Protein AF-A0A954W3K9-F1 (afdb_monomer_lite)

Secondary structure (DSSP, 8-state):
---SS--HHHHHHHHHHSPPPPPPPSSSS-----HHHHHHHHHHHHHH---GGGS-HHHHHHHHHHHHHHHHHHHTT-HHHHHHHHHHT-

Foldseek 3Di:
DPQLFDDPVLLVVLLVLDDDQPPQDPPPPPGRCRVRLLLSLVLNCVVVVDDLCRDDPVCNVVSVVSVVVLVVCVVVVSNVVSVVSSVVSD

Structure (mmCIF, N/CA/C/O backbone):
data_AF-A0A954W3K9-F1
#
_entry.id   AF-A0A954W3K9-F1
#
loop_
_atom_site.group_PDB
_atom_site.id
_atom_site.type_symbol
_atom_site.label_atom_id
_atom_site.label_alt_id
_atom_site.label_comp_id
_atom_site.label_asym_id
_atom_site.label_entity_id
_atom_site.label_seq_id
_atom_site.pdbx_PDB_ins_code
_atom_site.Cartn_x
_atom_site.Cartn_y
_atom_site.Cartn_z
_atom_site.occupancy
_atom_site.B_iso_or_equiv
_atom_site.auth_seq_id
_atom_site.auth_comp_id
_atom_site.auth_asym_id
_atom_site.auth_atom_id
_atom_site.pdbx_PDB_model_num
ATOM 1 N N . MET A 1 1 ? -17.815 -12.237 -10.299 1.00 39.97 1 MET A N 1
ATOM 2 C CA . MET A 1 1 ? -16.410 -12.534 -10.665 1.00 39.97 1 MET A CA 1
ATOM 3 C C . MET A 1 1 ? -15.560 -11.258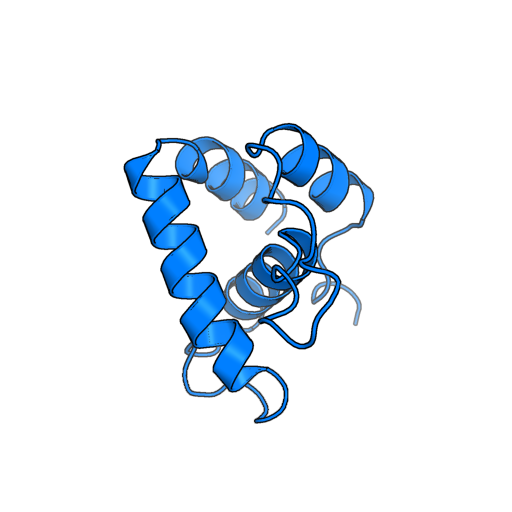 -10.825 1.00 39.97 1 MET A C 1
ATOM 5 O O . MET A 1 1 ? -14.711 -11.208 -11.696 1.00 39.97 1 MET A O 1
ATOM 9 N N . ALA A 1 2 ? -15.730 -10.231 -9.979 1.00 43.06 2 ALA A N 1
ATOM 10 C CA . ALA A 1 2 ? -15.062 -8.931 -10.176 1.00 43.06 2 ALA A CA 1
ATOM 11 C C . ALA A 1 2 ? -14.594 -8.258 -8.871 1.00 43.06 2 ALA A C 1
ATOM 13 O O . ALA A 1 2 ? -14.408 -7.051 -8.845 1.00 43.06 2 ALA A O 1
ATOM 14 N N . ARG A 1 3 ? -14.417 -9.011 -7.775 1.00 52.19 3 ARG A N 1
ATOM 15 C CA . ARG A 1 3 ? -13.978 -8.435 -6.487 1.00 52.19 3 ARG A CA 1
ATOM 16 C C . ARG A 1 3 ? -12.464 -8.542 -6.254 1.00 52.19 3 ARG A C 1
ATOM 18 O O . ARG A 1 3 ? -11.970 -8.162 -5.206 1.00 52.19 3 ARG A O 1
ATOM 25 N N . ASN A 1 4 ? -11.712 -9.052 -7.234 1.00 57.81 4 ASN A N 1
ATOM 26 C CA . ASN A 1 4 ? -10.287 -9.354 -7.062 1.00 57.81 4 ASN A CA 1
ATOM 27 C C . ASN A 1 4 ? -9.336 -8.249 -7.546 1.00 57.81 4 ASN A C 1
ATOM 29 O O . ASN A 1 4 ? -8.123 -8.449 -7.570 1.00 57.81 4 ASN A O 1
ATOM 33 N N . MET A 1 5 ? -9.879 -7.100 -7.955 1.00 64.12 5 MET A N 1
ATOM 34 C CA . MET A 1 5 ? -9.103 -5.930 -8.356 1.00 64.12 5 MET A CA 1
ATOM 35 C C . MET A 1 5 ? -9.559 -4.715 -7.559 1.00 64.12 5 MET A C 1
ATOM 37 O O . MET A 1 5 ? -10.756 -4.454 -7.463 1.00 64.12 5 MET A O 1
ATOM 41 N N . LEU A 1 6 ? -8.585 -3.995 -7.003 1.00 71.69 6 LEU A N 1
ATOM 42 C CA . LEU A 1 6 ? -8.809 -2.725 -6.328 1.00 71.69 6 LEU A CA 1
ATOM 43 C C . LEU A 1 6 ? -9.372 -1.721 -7.350 1.00 71.69 6 LEU A C 1
ATOM 45 O O . LEU A 1 6 ? -8.763 -1.565 -8.416 1.00 71.69 6 LEU A O 1
ATOM 49 N N . PRO A 1 7 ? -10.496 -1.046 -7.064 1.00 79.62 7 PRO A N 1
ATOM 50 C CA . PRO A 1 7 ? -11.044 -0.063 -7.982 1.00 79.62 7 PRO A CA 1
ATOM 51 C C . PRO A 1 7 ? -10.069 1.105 -8.198 1.00 79.62 7 PRO A C 1
ATOM 53 O O . PRO A 1 7 ? -9.436 1.605 -7.267 1.00 79.62 7 PRO A O 1
ATOM 56 N N . GLU A 1 8 ? -9.955 1.542 -9.454 1.00 72.50 8 GLU A N 1
ATOM 57 C CA . GLU A 1 8 ? -8.920 2.482 -9.911 1.00 72.50 8 GLU A CA 1
ATOM 58 C C . GLU A 1 8 ? -8.994 3.835 -9.187 1.00 72.50 8 GLU A C 1
ATOM 60 O O . GLU A 1 8 ? -7.967 4.399 -8.827 1.00 72.50 8 GLU A O 1
ATOM 65 N N . HIS A 1 9 ? -10.201 4.319 -8.882 1.00 78.50 9 HIS A N 1
ATOM 66 C CA . HIS A 1 9 ? -10.399 5.579 -8.158 1.00 78.50 9 HIS A CA 1
ATOM 67 C C . HIS A 1 9 ? -9.822 5.543 -6.729 1.00 78.50 9 HIS A C 1
ATOM 69 O O . HIS A 1 9 ? -9.218 6.511 -6.272 1.00 78.50 9 HIS A O 1
ATOM 75 N N . LEU A 1 10 ? -9.970 4.414 -6.032 1.00 79.81 10 LEU A N 1
ATOM 76 C CA . LEU A 1 10 ? -9.443 4.200 -4.683 1.00 79.81 10 LEU A CA 1
ATOM 77 C C . LEU A 1 10 ? -7.925 4.071 -4.708 1.00 79.81 10 LEU A C 1
ATOM 79 O O . LEU A 1 10 ? -7.234 4.618 -3.850 1.00 79.81 10 LEU A O 1
ATOM 83 N N . LEU A 1 11 ? -7.405 3.390 -5.730 1.00 78.31 11 LEU A N 1
ATOM 84 C CA . LEU A 1 11 ? -5.977 3.312 -5.991 1.00 78.31 11 LEU A CA 1
ATOM 85 C C . LEU A 1 11 ? -5.375 4.712 -6.170 1.00 78.31 11 LEU A C 1
ATOM 87 O O . LEU A 1 11 ? -4.387 5.025 -5.513 1.00 78.31 11 LEU A O 1
ATOM 91 N N . GLU A 1 12 ? -5.980 5.561 -7.000 1.00 78.38 12 GLU A N 1
ATOM 92 C CA . GLU A 1 12 ? -5.525 6.937 -7.252 1.00 78.38 12 GLU A CA 1
ATOM 93 C C . GLU A 1 12 ? -5.578 7.790 -5.973 1.00 78.38 12 GLU A C 1
ATOM 95 O O . GLU A 1 12 ? -4.618 8.491 -5.651 1.00 78.38 12 GLU A O 1
ATOM 100 N N . MET A 1 13 ? -6.654 7.670 -5.185 1.00 80.94 13 MET A N 1
ATOM 101 C CA . MET A 1 13 ? -6.789 8.344 -3.886 1.00 80.94 13 MET A CA 1
ATOM 102 C C . MET A 1 13 ? -5.702 7.938 -2.885 1.00 80.94 13 MET A C 1
ATOM 104 O O . MET A 1 13 ? -5.186 8.778 -2.148 1.00 80.94 13 MET A O 1
ATOM 108 N N . ILE A 1 14 ? -5.361 6.650 -2.824 1.00 79.81 14 ILE A N 1
ATOM 109 C CA . ILE A 1 14 ? -4.318 6.141 -1.930 1.00 79.81 14 ILE A CA 1
ATOM 110 C C . ILE A 1 14 ? -2.940 6.591 -2.421 1.00 79.81 14 ILE A C 1
ATOM 112 O O . ILE A 1 14 ? -2.141 7.087 -1.630 1.00 79.81 14 ILE A O 1
ATOM 116 N N . VAL A 1 15 ? -2.663 6.455 -3.721 1.00 77.31 15 VAL A N 1
ATOM 117 C CA . VAL A 1 15 ? -1.392 6.873 -4.330 1.00 77.31 15 VAL A CA 1
ATOM 118 C C . VAL A 1 15 ? -1.156 8.370 -4.139 1.00 77.31 15 VAL A C 1
ATOM 120 O O . VAL A 1 15 ? -0.027 8.755 -3.852 1.00 77.31 15 VAL A O 1
ATOM 123 N N . GLY A 1 16 ? -2.200 9.199 -4.209 1.00 75.75 16 GLY A N 1
ATOM 124 C CA . GLY A 1 16 ? -2.104 10.637 -3.952 1.00 75.75 16 GLY A CA 1
ATOM 125 C C . GLY A 1 16 ? -1.750 11.012 -2.506 1.00 75.75 16 GLY A C 1
ATOM 126 O O . GLY A 1 16 ? -1.243 12.105 -2.274 1.00 75.75 16 GLY A O 1
ATOM 127 N N . GLN A 1 17 ? -1.985 10.122 -1.536 1.00 74.50 17 GLN A N 1
ATOM 128 C CA . GLN A 1 17 ? -1.608 10.325 -0.129 1.00 74.50 17 GLN A CA 1
ATOM 129 C C . GLN A 1 17 ? -0.213 9.785 0.206 1.00 74.50 17 GLN A C 1
ATOM 131 O O . GLN A 1 17 ? 0.335 10.089 1.267 1.00 74.50 17 GLN A O 1
ATOM 136 N N . LEU A 1 18 ? 0.356 8.960 -0.672 1.00 74.31 18 LEU A N 1
ATOM 137 C CA . LEU A 1 18 ? 1.679 8.389 -0.486 1.00 74.31 18 LEU A CA 1
ATOM 138 C C . LEU A 1 18 ? 2.754 9.371 -0.979 1.00 74.31 18 LEU A C 1
ATOM 140 O O . LEU A 1 18 ? 2.533 10.098 -1.950 1.00 74.31 18 LEU A O 1
ATOM 144 N N . PRO A 1 19 ? 3.932 9.407 -0.332 1.00 69.19 19 PRO A N 1
ATOM 145 C CA . PRO A 1 19 ? 5.033 10.239 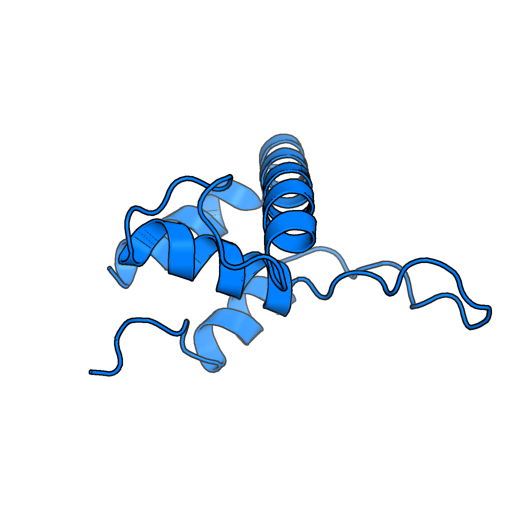-0.785 1.00 69.19 19 PRO A CA 1
ATOM 146 C C . PRO A 1 19 ? 5.423 9.846 -2.216 1.00 69.19 19 PRO A C 1
ATOM 148 O O . PRO A 1 19 ? 5.383 8.662 -2.560 1.00 69.19 19 PRO A O 1
ATOM 151 N N . PRO A 1 20 ? 5.806 10.818 -3.062 1.00 63.31 20 PRO A N 1
ATOM 152 C CA . PRO A 1 20 ? 6.157 10.540 -4.444 1.00 63.31 20 PRO A CA 1
ATOM 153 C C . PRO A 1 20 ? 7.310 9.537 -4.498 1.00 63.31 20 PRO A C 1
ATOM 155 O O . PRO A 1 20 ? 8.354 9.723 -3.868 1.00 63.31 20 PRO A O 1
ATOM 158 N N . LEU A 1 21 ? 7.110 8.467 -5.267 1.00 63.84 21 LEU A N 1
ATOM 159 C CA . LEU A 1 21 ? 8.149 7.482 -5.531 1.00 63.84 21 LEU A CA 1
ATOM 160 C C . LEU A 1 21 ? 9.315 8.185 -6.251 1.00 63.84 21 LEU A C 1
ATOM 162 O O . LEU A 1 21 ? 9.055 9.013 -7.133 1.00 63.84 21 LEU A O 1
ATOM 166 N N . PRO A 1 22 ? 10.585 7.885 -5.919 1.00 57.72 22 PRO A N 1
ATOM 167 C CA . PRO A 1 22 ? 11.713 8.439 -6.656 1.00 57.72 22 PRO A CA 1
ATOM 168 C C . PRO A 1 22 ? 11.544 8.181 -8.162 1.00 57.72 22 PRO A C 1
ATOM 170 O O . PRO A 1 22 ? 11.074 7.102 -8.547 1.00 57.72 22 PRO A O 1
ATOM 173 N N . PRO A 1 23 ? 11.894 9.158 -9.019 1.00 53.19 23 PRO A N 1
ATOM 174 C CA . PRO A 1 23 ? 11.700 9.032 -10.455 1.00 53.19 23 PRO A CA 1
ATOM 175 C C . PRO A 1 23 ? 12.429 7.787 -10.983 1.00 53.19 23 PRO A C 1
ATOM 177 O O . PRO A 1 23 ? 13.519 7.463 -10.498 1.00 53.19 23 PRO A O 1
ATOM 180 N N . PRO A 1 24 ? 11.846 7.072 -11.964 1.00 54.06 24 PRO A N 1
ATOM 181 C CA . PRO A 1 24 ? 12.477 5.891 -12.532 1.00 54.06 24 PRO A CA 1
ATOM 182 C C . PRO A 1 24 ? 13.835 6.281 -13.121 1.00 54.06 24 PRO A C 1
ATOM 184 O O . PRO A 1 24 ? 13.927 7.185 -13.952 1.00 54.06 24 PRO A O 1
ATOM 187 N N . VAL A 1 25 ? 14.901 5.616 -12.670 1.00 50.78 25 VAL A N 1
ATOM 188 C CA . VAL A 1 25 ? 16.245 5.875 -13.189 1.00 50.78 25 VAL A CA 1
ATOM 189 C C . VAL A 1 25 ? 16.315 5.427 -14.659 1.00 50.78 25 VAL A C 1
ATOM 191 O O . VAL A 1 25 ? 15.960 4.288 -14.963 1.00 50.78 25 VAL A O 1
ATOM 194 N N . PRO A 1 26 ? 16.768 6.283 -15.594 1.00 48.84 26 PRO A N 1
ATOM 195 C CA . PRO A 1 26 ? 16.693 6.019 -17.036 1.00 48.84 26 PRO A CA 1
ATOM 196 C C . PRO A 1 26 ? 17.639 4.914 -17.548 1.00 48.84 26 PRO A C 1
ATOM 198 O O . PRO A 1 26 ? 17.621 4.602 -18.734 1.00 48.84 26 PRO A O 1
ATOM 201 N N . LEU A 1 27 ? 18.462 4.307 -16.685 1.00 41.28 27 LEU A N 1
ATOM 202 C CA . LEU A 1 27 ? 19.524 3.379 -17.080 1.00 41.28 27 LEU A CA 1
ATOM 203 C C . LEU A 1 27 ? 19.411 2.037 -16.338 1.00 41.28 27 LEU A C 1
ATOM 205 O O . LEU A 1 27 ? 20.121 1.800 -15.368 1.00 41.28 27 LEU A O 1
ATOM 209 N N . GLY A 1 28 ? 18.487 1.165 -16.755 1.00 39.56 28 GLY A N 1
ATOM 210 C CA . GLY A 1 28 ? 18.465 -0.260 -16.369 1.00 39.56 28 GLY A CA 1
ATOM 211 C C . GLY A 1 28 ? 18.384 -0.591 -14.866 1.00 39.56 28 GLY A C 1
ATOM 212 O O . GLY A 1 28 ? 18.523 -1.753 -14.491 1.00 39.56 28 GLY A O 1
ATOM 213 N N . GLY A 1 29 ? 18.173 0.397 -13.997 1.00 41.66 29 GLY A N 1
ATOM 214 C CA . GLY A 1 29 ? 17.991 0.221 -12.561 1.00 41.66 29 GLY A CA 1
ATOM 215 C C . GLY A 1 29 ? 16.523 -0.020 -12.243 1.00 41.66 29 GLY A C 1
ATOM 216 O O . GLY A 1 29 ? 15.660 0.566 -12.893 1.00 41.66 29 GLY A O 1
ATOM 217 N N . ARG A 1 30 ? 16.262 -0.914 -11.273 1.00 43.03 30 ARG A N 1
ATOM 218 C CA . ARG A 1 30 ? 14.932 -1.350 -10.801 1.00 43.03 30 ARG A CA 1
ATOM 219 C C . ARG A 1 30 ? 13.872 -0.275 -11.051 1.00 43.03 30 ARG A C 1
ATOM 221 O O . ARG A 1 30 ? 13.889 0.758 -10.386 1.00 43.03 30 ARG A O 1
ATOM 228 N N . LEU A 1 31 ? 12.966 -0.543 -11.999 1.00 48.16 31 LEU A N 1
ATOM 229 C CA . LEU A 1 31 ? 11.745 0.239 -12.180 1.00 48.16 31 LEU A CA 1
ATOM 230 C C . LEU A 1 31 ? 11.145 0.434 -10.795 1.00 48.16 31 LEU A C 1
ATOM 232 O O . LEU A 1 31 ? 10.865 -0.556 -10.116 1.00 48.16 31 LEU A O 1
ATOM 236 N N . ALA A 1 32 ? 11.032 1.687 -10.360 1.00 54.47 32 ALA A N 1
ATOM 237 C CA . ALA A 1 32 ? 10.408 2.010 -9.095 1.00 54.47 32 ALA A CA 1
ATOM 238 C C . ALA A 1 32 ? 9.017 1.370 -9.144 1.00 54.47 32 ALA A C 1
ATOM 240 O O . ALA A 1 32 ? 8.194 1.739 -9.988 1.00 54.47 32 ALA A O 1
ATOM 241 N N . ILE A 1 33 ? 8.818 0.298 -8.368 1.00 60.75 33 ILE A N 1
ATOM 242 C CA . ILE A 1 33 ? 7.594 -0.493 -8.442 1.00 60.75 33 ILE A CA 1
ATOM 243 C C . ILE A 1 33 ? 6.491 0.462 -8.036 1.00 60.75 33 ILE A C 1
ATOM 245 O O . ILE A 1 33 ? 6.409 0.876 -6.882 1.00 60.75 33 ILE A O 1
ATOM 249 N N . ALA A 1 34 ? 5.699 0.872 -9.025 1.00 68.44 34 ALA A N 1
ATOM 250 C CA . ALA A 1 34 ? 4.691 1.888 -8.828 1.00 68.44 34 ALA A CA 1
ATOM 251 C C . ALA A 1 34 ? 3.793 1.451 -7.668 1.00 68.44 34 ALA A C 1
ATOM 253 O O . ALA A 1 34 ? 3.374 0.292 -7.625 1.00 68.44 34 ALA A O 1
ATOM 254 N N . HIS A 1 35 ? 3.496 2.363 -6.739 1.00 73.50 35 HIS A N 1
ATOM 255 C CA . HIS A 1 35 ? 2.659 2.084 -5.568 1.00 73.50 35 HIS A CA 1
ATOM 256 C C . HIS A 1 35 ? 1.350 1.365 -5.939 1.00 73.50 35 HIS A C 1
ATOM 258 O O . HIS A 1 35 ? 0.896 0.496 -5.204 1.00 73.50 35 HIS A O 1
ATOM 264 N N . ARG A 1 36 ? 0.831 1.616 -7.150 1.00 74.25 36 ARG A N 1
ATOM 265 C CA . ARG A 1 36 ? -0.277 0.881 -7.778 1.00 74.25 36 ARG A CA 1
ATOM 266 C C . ARG A 1 36 ? -0.105 -0.646 -7.788 1.00 74.25 36 ARG A C 1
ATOM 268 O O . ARG A 1 36 ? -1.033 -1.363 -7.443 1.00 74.25 36 ARG A O 1
ATOM 275 N N . ILE A 1 37 ? 1.078 -1.144 -8.152 1.00 75.44 37 ILE A N 1
ATOM 276 C CA . ILE A 1 37 ? 1.380 -2.578 -8.243 1.00 75.44 37 ILE A CA 1
ATOM 277 C C . ILE A 1 37 ? 1.405 -3.173 -6.835 1.00 75.44 37 ILE A C 1
ATOM 279 O O . ILE A 1 37 ? 0.810 -4.217 -6.600 1.00 75.44 37 ILE A O 1
ATOM 283 N N . VAL A 1 38 ? 2.045 -2.481 -5.886 1.00 79.69 38 VAL A N 1
ATOM 284 C CA . VAL A 1 38 ? 2.068 -2.889 -4.473 1.00 79.69 38 VAL A CA 1
ATOM 285 C C . VAL A 1 38 ? 0.648 -2.985 -3.921 1.00 79.69 38 VAL A C 1
ATOM 287 O O . VAL A 1 38 ? 0.300 -4.000 -3.329 1.00 79.69 38 VAL A O 1
ATOM 290 N N . LEU A 1 39 ? -0.193 -1.977 -4.162 1.00 79.56 39 LEU A N 1
ATOM 291 C CA . LEU A 1 39 ? -1.581 -1.953 -3.696 1.00 79.56 39 LEU A CA 1
ATOM 292 C C . LEU A 1 39 ? -2.430 -3.060 -4.323 1.00 79.56 39 LEU A C 1
ATOM 294 O O . LEU A 1 39 ? -3.197 -3.703 -3.615 1.00 79.56 39 LEU A O 1
ATOM 298 N N . GLN A 1 40 ? -2.263 -3.332 -5.619 1.00 78.44 40 GLN A N 1
ATOM 299 C CA . GLN A 1 40 ? -2.950 -4.444 -6.281 1.00 78.44 40 GLN A CA 1
ATOM 300 C C . GLN A 1 40 ? -2.547 -5.800 -5.695 1.00 78.44 40 GLN A C 1
ATOM 302 O O . GLN A 1 40 ? -3.404 -6.647 -5.457 1.00 78.44 40 GLN A O 1
ATOM 307 N N . VAL A 1 41 ? -1.256 -5.997 -5.419 1.00 78.81 41 VAL A N 1
ATOM 308 C CA . VAL A 1 41 ? -0.736 -7.218 -4.788 1.00 78.81 41 VAL A CA 1
ATOM 309 C C . VAL A 1 41 ? -1.288 -7.368 -3.367 1.00 78.81 41 VAL A C 1
ATOM 311 O O . VAL A 1 41 ? -1.758 -8.443 -3.004 1.00 78.81 41 VAL A O 1
ATOM 314 N N . VAL A 1 42 ? -1.283 -6.291 -2.579 1.00 80.69 42 VAL A N 1
ATOM 315 C CA . VAL A 1 42 ? -1.835 -6.259 -1.216 1.00 80.69 42 VAL A CA 1
ATOM 316 C C . VAL A 1 42 ? -3.330 -6.584 -1.216 1.00 80.69 42 VAL A C 1
ATOM 318 O O . VAL A 1 42 ? -3.765 -7.433 -0.445 1.00 80.69 42 VAL A O 1
ATOM 321 N N . TRP A 1 43 ? -4.109 -5.959 -2.102 1.00 81.06 43 TRP A N 1
ATOM 322 C CA . TRP A 1 43 ? -5.537 -6.239 -2.260 1.00 81.06 43 TRP A CA 1
ATOM 323 C C . TRP A 1 43 ? -5.789 -7.707 -2.596 1.00 81.06 43 TRP A C 1
ATOM 325 O O . TRP A 1 43 ? -6.628 -8.355 -1.980 1.00 81.06 43 TRP A O 1
ATOM 335 N N . HIS A 1 44 ? -5.019 -8.258 -3.534 1.00 77.12 44 HIS A N 1
ATOM 336 C CA . HIS A 1 44 ? -5.149 -9.654 -3.929 1.00 77.12 44 HIS A CA 1
ATOM 337 C C . HIS A 1 44 ? -4.869 -10.615 -2.766 1.00 77.12 44 HIS A C 1
ATOM 339 O O . HIS A 1 44 ? -5.577 -11.607 -2.615 1.00 77.12 44 HIS A O 1
ATOM 345 N N . VAL A 1 45 ? -3.877 -10.313 -1.921 1.00 78.12 45 VAL A N 1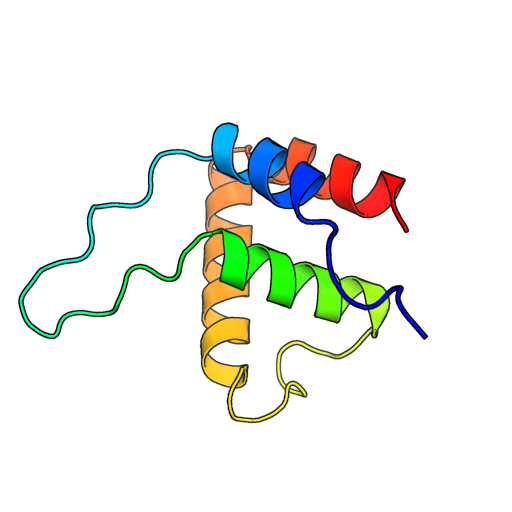
ATOM 346 C CA . VAL A 1 45 ? -3.596 -11.074 -0.691 1.00 78.12 45 VAL A CA 1
ATOM 347 C C . VAL A 1 45 ? -4.761 -10.988 0.298 1.00 78.12 45 VAL A C 1
ATOM 349 O O . VAL A 1 45 ? -5.119 -12.002 0.889 1.00 78.12 45 VAL A O 1
ATOM 352 N N . LEU A 1 46 ? -5.372 -9.810 0.456 1.00 77.56 46 LEU A N 1
ATOM 353 C CA . LEU A 1 46 ? -6.506 -9.613 1.364 1.00 77.56 46 LEU A CA 1
ATOM 354 C C . LEU A 1 46 ? -7.778 -10.330 0.885 1.00 77.56 46 LEU A C 1
ATOM 356 O O . LEU A 1 46 ? -8.451 -10.961 1.689 1.00 77.56 46 LEU A O 1
ATOM 360 N N . VAL A 1 47 ? -8.095 -10.264 -0.411 1.00 76.31 47 VAL A N 1
ATOM 361 C CA . VAL A 1 47 ? -9.317 -10.866 -0.978 1.00 76.31 47 VAL A CA 1
ATOM 362 C C . VAL A 1 47 ? -9.182 -12.370 -1.193 1.00 76.31 47 VAL A C 1
ATOM 364 O O . VAL A 1 47 ? -10.149 -13.106 -1.016 1.00 76.31 47 VAL A O 1
ATOM 367 N N . THR A 1 48 ? -8.001 -12.839 -1.601 1.00 70.94 48 THR A N 1
ATOM 368 C CA . THR A 1 48 ? -7.793 -14.256 -1.940 1.00 70.94 48 THR A CA 1
ATOM 369 C C . THR A 1 48 ? -7.306 -15.069 -0.730 1.00 70.94 48 THR A C 1
ATOM 371 O O . THR A 1 48 ? -7.191 -16.283 -0.832 1.00 70.94 48 THR A O 1
ATOM 374 N N . GLU A 1 49 ? -6.976 -14.427 0.399 1.00 64.62 49 GLU A N 1
ATOM 375 C CA . GLU A 1 49 ? -6.328 -15.036 1.581 1.00 64.62 49 GLU A CA 1
ATOM 376 C C . GLU A 1 49 ? -5.016 -15.795 1.268 1.00 64.62 49 GLU A C 1
ATOM 378 O O . GLU A 1 49 ? -4.483 -16.546 2.091 1.00 64.62 49 GLU A O 1
ATOM 383 N N . TYR A 1 50 ? -4.451 -15.598 0.072 1.00 69.50 50 TYR A N 1
ATOM 384 C CA . TYR A 1 50 ? -3.221 -16.256 -0.351 1.00 69.50 50 TYR A CA 1
ATOM 385 C C . TYR A 1 50 ? -2.037 -15.721 0.448 1.00 69.50 50 TYR A C 1
ATOM 387 O O . TYR A 1 50 ? -1.842 -14.515 0.607 1.00 69.50 50 TYR A O 1
ATOM 395 N N . ARG A 1 51 ? -1.174 -16.628 0.911 1.00 66.25 51 ARG A N 1
ATOM 396 C CA . ARG A 1 51 ? 0.097 -16.233 1.523 1.00 66.25 51 ARG A CA 1
ATOM 397 C C . ARG A 1 51 ? 0.960 -15.553 0.461 1.00 66.25 51 ARG A C 1
ATOM 399 O O . ARG A 1 51 ? 1.040 -16.035 -0.661 1.00 66.25 51 ARG A O 1
ATOM 406 N N . TRP A 1 52 ? 1.689 -14.504 0.841 1.00 67.12 52 TRP A N 1
ATOM 407 C CA . TRP A 1 52 ? 2.629 -13.778 -0.033 1.00 67.12 52 TRP A CA 1
ATOM 408 C C . TRP A 1 52 ? 3.573 -14.683 -0.855 1.00 67.12 52 TRP A C 1
ATOM 410 O O . TRP A 1 52 ? 3.953 -14.325 -1.964 1.00 67.12 52 TRP A O 1
ATOM 420 N N . CYS A 1 53 ? 3.942 -15.852 -0.313 1.00 62.47 53 CYS A N 1
ATOM 421 C CA . CYS A 1 53 ? 4.828 -16.839 -0.947 1.00 62.47 53 CYS A CA 1
ATOM 422 C C . CYS A 1 53 ? 4.134 -17.699 -2.024 1.00 62.47 53 CYS A C 1
ATOM 424 O O . CYS A 1 53 ? 4.792 -18.255 -2.895 1.00 62.47 53 CYS A O 1
ATOM 426 N N . ASP A 1 54 ? 2.808 -17.802 -1.965 1.00 64.56 54 ASP A N 1
ATOM 427 C CA . ASP A 1 54 ? 1.985 -18.679 -2.806 1.00 64.56 54 ASP A CA 1
ATOM 428 C C . ASP A 1 54 ? 1.430 -17.936 -4.041 1.00 64.56 54 ASP A C 1
ATOM 430 O O . ASP A 1 54 ? 0.600 -18.440 -4.793 1.00 64.56 54 ASP A O 1
ATOM 434 N N . MET A 1 55 ? 1.898 -16.705 -4.273 1.00 64.19 55 MET A N 1
ATOM 435 C CA . MET A 1 55 ? 1.546 -15.936 -5.462 1.00 64.19 55 MET A CA 1
ATOM 436 C C . MET A 1 55 ? 2.102 -16.571 -6.746 1.00 64.19 55 MET A C 1
ATOM 438 O O . MET A 1 55 ? 3.161 -17.205 -6.734 1.00 64.19 55 MET A O 1
ATOM 442 N N . PRO A 1 56 ? 1.438 -16.367 -7.900 1.00 63.22 56 PRO A N 1
ATOM 443 C CA . PRO A 1 56 ? 1.961 -16.820 -9.184 1.00 63.22 56 PRO A CA 1
ATOM 444 C C . PRO A 1 56 ? 3.360 -16.234 -9.417 1.00 63.22 56 PRO A C 1
ATOM 446 O O . PRO A 1 56 ? 3.591 -15.061 -9.137 1.00 63.22 56 PRO A O 1
ATOM 449 N N . LYS A 1 57 ? 4.301 -17.029 -9.950 1.00 60.06 57 LYS A N 1
ATOM 450 C CA . LYS A 1 57 ? 5.739 -16.680 -10.080 1.00 60.06 57 LYS A CA 1
ATOM 451 C C . LYS A 1 57 ? 6.029 -15.303 -10.694 1.00 60.06 57 LYS A C 1
ATOM 453 O O . LYS A 1 57 ? 7.034 -14.694 -10.346 1.00 60.06 57 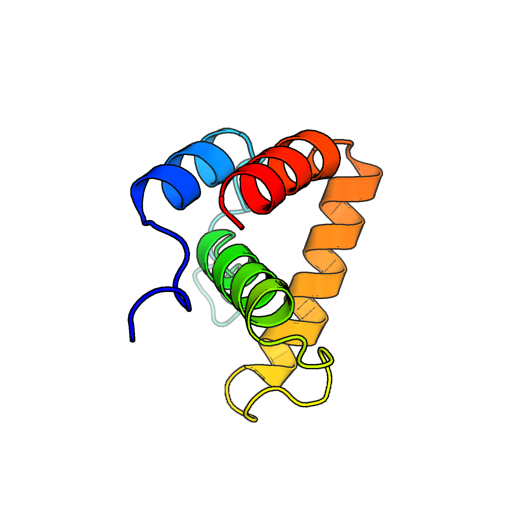LYS A O 1
ATOM 458 N N . VAL A 1 58 ? 5.149 -14.798 -11.560 1.00 61.00 58 VAL A N 1
ATOM 459 C CA . VAL A 1 58 ? 5.243 -13.447 -12.145 1.00 61.00 58 VAL A CA 1
ATOM 460 C C . VAL A 1 58 ? 5.082 -12.320 -11.107 1.00 61.00 58 VAL A C 1
ATOM 462 O O . VAL A 1 58 ? 5.610 -11.229 -11.296 1.00 61.00 58 VAL A O 1
ATOM 465 N N . MET A 1 59 ? 4.405 -12.587 -9.988 1.00 61.78 59 MET A N 1
ATOM 466 C CA . MET A 1 59 ? 4.146 -11.657 -8.884 1.00 61.78 59 MET A CA 1
ATOM 467 C C . MET A 1 59 ? 4.922 -11.971 -7.600 1.00 61.78 59 MET A C 1
ATOM 469 O O . MET A 1 59 ? 4.911 -11.141 -6.702 1.00 61.78 59 MET A O 1
ATOM 473 N N . VAL A 1 60 ? 5.640 -13.093 -7.486 1.00 56.94 60 VAL A N 1
ATOM 474 C CA . VAL A 1 60 ? 6.357 -13.460 -6.239 1.00 56.94 60 VAL A CA 1
ATOM 475 C C . VAL A 1 60 ? 7.390 -12.399 -5.828 1.00 56.94 60 VAL A C 1
ATOM 477 O O . VAL A 1 60 ? 7.399 -11.960 -4.680 1.00 56.94 60 VAL A O 1
ATOM 480 N N . CYS A 1 61 ? 8.193 -11.890 -6.771 1.00 61.78 61 CYS A N 1
ATOM 481 C CA . CYS A 1 61 ? 9.135 -10.795 -6.493 1.00 61.78 61 CYS A CA 1
ATOM 482 C C . CYS A 1 61 ? 8.423 -9.486 -6.103 1.00 61.78 61 CYS A C 1
ATOM 484 O O . CYS A 1 61 ? 8.956 -8.679 -5.337 1.00 61.78 61 CYS A O 1
ATOM 486 N N . LEU A 1 62 ? 7.208 -9.277 -6.616 1.00 66.31 62 LEU A N 1
ATOM 487 C CA . LEU A 1 62 ? 6.363 -8.139 -6.261 1.00 66.31 62 LEU A CA 1
ATOM 488 C C . LEU A 1 62 ? 5.714 -8.336 -4.889 1.00 66.31 62 LEU A C 1
ATOM 490 O O . LEU A 1 62 ? 5.551 -7.352 -4.184 1.00 66.31 62 LEU A O 1
ATOM 494 N N . GLY A 1 63 ? 5.424 -9.570 -4.470 1.00 70.19 63 GLY A N 1
ATOM 495 C CA . GLY A 1 63 ? 4.912 -9.910 -3.143 1.00 70.19 63 GLY A CA 1
ATOM 496 C C . GLY A 1 63 ? 5.904 -9.578 -2.031 1.00 70.19 63 GLY A C 1
ATOM 497 O O . GLY A 1 63 ? 5.557 -8.886 -1.073 1.00 70.19 63 GLY A O 1
ATOM 498 N N . GLU A 1 64 ? 7.165 -9.990 -2.177 1.00 72.94 64 GLU A N 1
ATOM 499 C CA . GLU A 1 64 ? 8.217 -9.620 -1.219 1.00 72.94 64 GLU A CA 1
ATOM 500 C C . GLU A 1 64 ? 8.465 -8.107 -1.197 1.00 72.94 64 GLU A C 1
ATOM 502 O O . GLU A 1 64 ? 8.559 -7.507 -0.123 1.00 72.94 64 GLU A O 1
ATOM 507 N N . THR A 1 65 ? 8.496 -7.464 -2.370 1.00 72.56 65 THR A N 1
ATOM 508 C CA . THR A 1 65 ? 8.689 -6.009 -2.457 1.00 72.56 65 THR A CA 1
ATOM 509 C C . THR A 1 65 ? 7.495 -5.232 -1.892 1.00 72.56 65 THR A C 1
ATOM 511 O O . THR A 1 65 ? 7.676 -4.235 -1.194 1.00 72.56 65 THR A O 1
ATOM 514 N N . ALA A 1 66 ? 6.270 -5.704 -2.122 1.00 77.62 66 ALA A N 1
ATOM 515 C CA . ALA A 1 66 ? 5.053 -5.128 -1.566 1.00 77.62 66 ALA A CA 1
ATOM 516 C C . ALA A 1 66 ? 5.049 -5.219 -0.041 1.00 77.62 66 ALA A C 1
ATOM 518 O O . ALA A 1 66 ? 4.740 -4.236 0.626 1.00 77.62 66 ALA A O 1
ATOM 519 N N . ARG A 1 67 ? 5.484 -6.348 0.530 1.00 78.31 67 ARG A N 1
ATOM 520 C CA . ARG A 1 67 ? 5.640 -6.493 1.982 1.00 78.31 67 ARG A CA 1
ATOM 521 C C . ARG A 1 67 ? 6.650 -5.498 2.555 1.00 78.31 67 ARG A C 1
ATOM 523 O O . ARG A 1 67 ? 6.408 -4.941 3.625 1.00 78.31 67 ARG A O 1
ATOM 530 N N . MET A 1 68 ? 7.767 -5.266 1.862 1.00 80.19 68 MET A N 1
ATOM 531 C CA . MET A 1 68 ? 8.738 -4.245 2.269 1.00 80.19 68 MET A C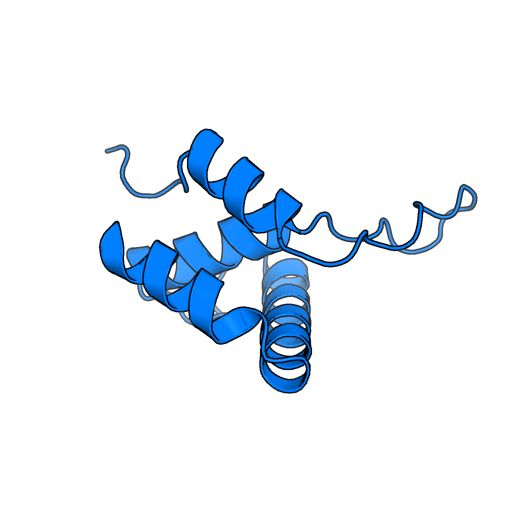A 1
ATOM 532 C C . MET A 1 68 ? 8.127 -2.841 2.224 1.00 80.19 68 MET A C 1
ATOM 534 O O . MET A 1 68 ? 8.272 -2.109 3.195 1.00 80.19 68 MET A O 1
ATOM 538 N N . HIS A 1 69 ? 7.386 -2.500 1.167 1.00 78.81 69 HIS A N 1
ATOM 539 C CA . HIS A 1 69 ? 6.691 -1.214 1.050 1.00 78.81 69 HIS A CA 1
ATOM 540 C C . HIS A 1 69 ? 5.608 -1.011 2.108 1.00 78.81 69 HIS A C 1
ATOM 542 O O . HIS A 1 69 ? 5.531 0.059 2.697 1.00 78.81 69 HIS A O 1
ATOM 548 N N . VAL A 1 70 ? 4.798 -2.0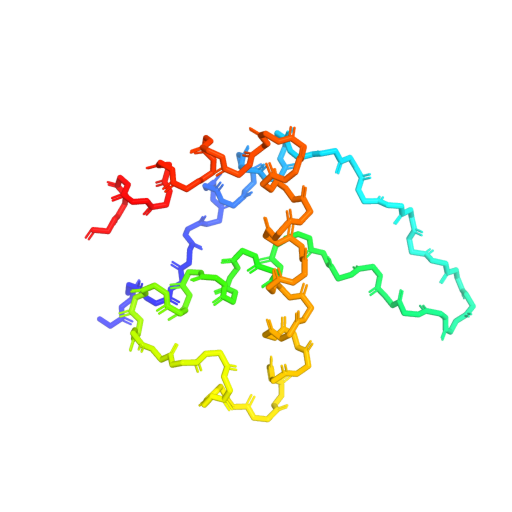31 2.398 1.00 81.69 70 VAL A N 1
ATOM 549 C CA . VAL A 1 70 ? 3.805 -1.964 3.479 1.00 81.69 70 VAL A CA 1
ATOM 550 C C . VAL A 1 70 ? 4.498 -1.729 4.816 1.00 81.69 70 VAL A C 1
ATOM 552 O O . VAL A 1 70 ? 4.036 -0.914 5.611 1.00 81.69 70 VAL A O 1
ATOM 555 N N . ARG A 1 71 ? 5.628 -2.402 5.066 1.00 82.81 71 ARG A N 1
ATOM 556 C CA . ARG A 1 71 ? 6.411 -2.183 6.285 1.00 82.81 71 ARG A CA 1
ATOM 557 C C . ARG A 1 71 ? 6.973 -0.764 6.345 1.00 82.81 71 ARG A C 1
ATOM 559 O O . ARG A 1 71 ? 6.914 -0.151 7.401 1.00 82.81 71 ARG A O 1
ATOM 566 N N . ASP A 1 72 ? 7.471 -0.246 5.232 1.00 83.38 72 ASP A N 1
ATOM 567 C CA . ASP A 1 72 ? 7.958 1.128 5.114 1.00 83.38 72 ASP A CA 1
ATOM 568 C C . ASP A 1 72 ? 6.838 2.139 5.419 1.00 83.38 72 ASP A C 1
ATOM 570 O O . ASP A 1 72 ? 6.951 2.955 6.331 1.00 83.38 72 ASP A O 1
ATOM 574 N N . TRP A 1 73 ? 5.672 1.982 4.793 1.00 82.81 73 TRP A N 1
ATOM 575 C CA . TRP A 1 73 ? 4.489 2.795 5.072 1.00 82.81 73 TRP A CA 1
ATOM 576 C C . TRP A 1 73 ? 4.000 2.680 6.517 1.00 82.81 73 TRP A C 1
ATOM 578 O O . TRP A 1 73 ? 3.483 3.656 7.055 1.00 82.81 73 TRP A O 1
ATOM 588 N N . GLN A 1 74 ? 4.147 1.519 7.160 1.00 84.38 74 GLN A N 1
ATOM 589 C CA . GLN A 1 74 ? 3.857 1.360 8.588 1.00 84.38 74 GLN A CA 1
ATOM 590 C C . GLN A 1 74 ? 4.833 2.152 9.454 1.00 84.38 74 GLN A C 1
ATOM 592 O O . GLN A 1 74 ? 4.393 2.820 10.384 1.00 84.38 74 GLN A O 1
ATOM 597 N N . GLN A 1 75 ? 6.131 2.118 9.141 1.00 84.19 75 GLN A N 1
ATOM 598 C CA . GLN A 1 75 ? 7.138 2.914 9.852 1.00 84.19 75 GLN A CA 1
ATOM 599 C C . GLN A 1 75 ? 6.898 4.419 9.679 1.00 84.19 75 GLN A C 1
ATOM 601 O O . GLN A 1 75 ? 7.073 5.183 10.622 1.00 84.19 75 GLN A O 1
ATOM 606 N N . HIS A 1 76 ? 6.431 4.834 8.501 1.00 82.25 76 HIS A N 1
ATOM 607 C CA . HIS A 1 76 ? 6.065 6.218 8.204 1.00 82.25 76 HIS A CA 1
ATOM 608 C C . HIS A 1 76 ? 4.661 6.619 8.697 1.00 82.25 76 HIS A C 1
ATOM 610 O O . HIS A 1 76 ? 4.267 7.770 8.532 1.00 82.25 76 HIS A O 1
ATOM 616 N N . GLY A 1 77 ? 3.885 5.698 9.282 1.00 84.00 77 GLY A N 1
ATOM 617 C CA . GLY A 1 77 ? 2.516 5.958 9.748 1.00 84.00 77 GLY A CA 1
ATOM 618 C C . GLY A 1 77 ? 1.469 6.134 8.637 1.00 84.00 77 GLY A C 1
ATOM 619 O O . GLY A 1 77 ? 0.303 6.382 8.924 1.00 84.00 77 GLY A O 1
ATOM 620 N N . LEU A 1 78 ? 1.852 5.957 7.372 1.00 83.25 78 LEU A N 1
ATOM 621 C CA . LEU A 1 78 ? 0.987 6.099 6.197 1.00 83.25 78 LEU A CA 1
ATOM 622 C C . LEU A 1 78 ? 0.064 4.889 6.009 1.00 83.25 78 LEU A C 1
ATOM 624 O O . LEU A 1 78 ? -1.054 5.018 5.514 1.00 83.25 78 LEU A O 1
ATOM 628 N N . TRP A 1 79 ? 0.505 3.701 6.437 1.00 85.12 79 TRP A N 1
ATOM 629 C CA . TRP A 1 79 ? -0.247 2.458 6.243 1.00 85.12 79 TRP A CA 1
ATOM 630 C C . TRP A 1 79 ? -1.594 2.440 6.969 1.00 85.12 79 TRP A C 1
ATOM 632 O O . TRP A 1 79 ? -2.527 1.814 6.481 1.00 85.12 79 TRP A O 1
ATOM 642 N N . GLY A 1 80 ? -1.721 3.118 8.112 1.00 82.19 80 GLY A N 1
ATOM 643 C CA . GLY A 1 80 ? -2.945 3.076 8.918 1.00 82.19 80 GLY A CA 1
ATOM 644 C C . GLY A 1 80 ? -4.183 3.538 8.144 1.00 82.19 80 GLY A C 1
ATOM 645 O O . GLY A 1 80 ? -5.191 2.833 8.126 1.00 82.19 80 GLY A O 1
ATOM 646 N N . GLY A 1 81 ? -4.083 4.675 7.448 1.00 82.56 81 GLY A N 1
ATOM 647 C CA . GLY A 1 81 ? -5.179 5.210 6.634 1.00 82.56 81 GLY A CA 1
ATOM 648 C C . GLY A 1 81 ? -5.475 4.345 5.410 1.00 82.56 81 GLY A C 1
ATOM 649 O O . GLY A 1 81 ? -6.630 4.037 5.127 1.00 82.56 81 GLY A O 1
ATOM 650 N N . VAL A 1 82 ? -4.427 3.873 4.733 1.00 82.00 82 VAL A N 1
ATOM 651 C CA . VAL A 1 82 ? -4.557 2.987 3.567 1.00 82.00 82 VAL A CA 1
ATOM 652 C C . VAL A 1 82 ? -5.227 1.666 3.942 1.00 82.00 82 VAL A C 1
ATOM 654 O O . VAL A 1 82 ? -6.135 1.212 3.255 1.00 82.00 82 VAL A O 1
ATOM 657 N N . HIS A 1 83 ? -4.822 1.065 5.060 1.00 82.94 83 HIS A N 1
ATOM 658 C CA . HIS A 1 83 ? -5.376 -0.191 5.550 1.00 82.94 83 HIS A CA 1
ATOM 659 C C . HIS A 1 83 ? -6.852 -0.064 5.931 1.00 82.94 83 HIS A C 1
ATOM 661 O O . HIS A 1 83 ? -7.634 -0.957 5.625 1.00 82.94 83 HIS A O 1
ATOM 667 N N . GLN A 1 84 ? -7.248 1.047 6.557 1.00 83.88 84 GLN A N 1
ATOM 668 C CA . GLN A 1 84 ? -8.653 1.314 6.873 1.00 83.88 84 GLN A CA 1
ATOM 669 C C . GLN A 1 84 ? -9.511 1.450 5.611 1.00 83.88 84 GLN A C 1
ATOM 671 O O . GLN A 1 84 ? -10.584 0.861 5.554 1.00 83.88 84 GLN A O 1
ATOM 676 N N . LEU A 1 85 ? -9.025 2.161 4.588 1.00 82.62 85 LEU A N 1
ATOM 677 C CA . LEU A 1 85 ? -9.722 2.280 3.302 1.00 82.62 85 LEU A CA 1
ATOM 678 C C . LEU A 1 85 ? -9.869 0.924 2.603 1.00 82.62 85 LEU A C 1
ATOM 680 O O . LEU A 1 85 ? -10.933 0.613 2.085 1.00 82.62 85 LEU A O 1
ATOM 684 N N . LEU A 1 86 ? -8.818 0.099 2.629 1.00 79.69 86 LEU A N 1
ATOM 685 C CA . LEU A 1 86 ? -8.851 -1.254 2.069 1.00 79.69 86 LEU A CA 1
ATOM 686 C C . LEU A 1 86 ? -9.852 -2.155 2.805 1.00 79.69 86 LEU A C 1
ATOM 688 O O . LEU A 1 86 ? -10.580 -2.900 2.161 1.00 79.69 86 LEU A O 1
ATOM 692 N N . LEU A 1 87 ? -9.899 -2.086 4.139 1.00 80.50 87 LEU A N 1
ATOM 693 C CA . LEU A 1 87 ? -10.850 -2.856 4.947 1.00 80.50 87 LEU A CA 1
ATOM 694 C C . LEU A 1 87 ? -12.296 -2.373 4.796 1.00 80.50 87 LEU A C 1
ATOM 696 O O . LEU A 1 87 ? -13.204 -3.180 4.929 1.00 80.50 87 LEU A O 1
ATOM 700 N N . ALA A 1 88 ? -12.519 -1.083 4.538 1.00 82.19 88 ALA A N 1
ATOM 701 C CA . ALA A 1 88 ? -13.861 -0.536 4.348 1.00 82.19 88 ALA A CA 1
ATOM 702 C C . ALA A 1 88 ? -14.546 -1.045 3.065 1.00 82.19 88 ALA A C 1
ATOM 704 O O . ALA A 1 88 ? -15.771 -1.034 2.983 1.00 82.19 88 ALA A O 1
ATOM 705 N N . GLU A 1 89 ? -13.762 -1.486 2.080 1.00 75.62 89 GLU A N 1
ATOM 706 C CA . GLU A 1 89 ? -14.241 -1.986 0.784 1.00 75.62 89 GLU A CA 1
ATOM 707 C C . GLU A 1 89 ? -14.432 -3.511 0.727 1.00 75.62 89 GLU A C 1
ATOM 709 O O . GLU A 1 89 ? -14.962 -4.030 -0.260 1.00 75.62 89 GLU A O 1
ATOM 714 N N . LEU A 1 90 ? -13.965 -4.234 1.748 1.00 71.38 90 LEU A N 1
ATOM 715 C CA . LEU A 1 90 ? -14.002 -5.699 1.847 1.00 71.38 90 LEU A CA 1
ATOM 716 C C . LEU A 1 90 ? -15.323 -6.190 2.452 1.00 71.38 90 LEU A C 1
ATOM 718 O O . LEU A 1 90 ? -15.949 -7.079 1.819 1.00 71.38 90 LEU A O 1
#

Sequence (90 aa):
MARNMLPEHLLEMIVGQLPPLPPPVPLGGRLAIAHRIVLQVVWHVLVTEYRWCDMPKVMVCLGETARMHVRDWQQHGLWGGVHQLLLAEL

Radius of gyration: 13.17 Å; chains: 1; bounding box: 36×29×27 Å

pLDDT: mean 70.42, std 12.28, range [39.56, 85.12]